Protein AF-A0A3D4PFZ2-F1 (afdb_monomer)

Sequence (81 aa):
MATMTEADYDYESNAESKRAFQQLKTRLHRQMIDAMDLSKAGKLPEHELRKQLRALAAHLCDMHSAYLPESEREQMVNEIM

Nearest PDB structures (foldseek):
  3n1b-assembly2_B  TM=3.948E-01  e=3.503E+00  Mus musculus
  4hwc-assembly1_A  TM=3.874E-01  e=4.536E+00  Arabidopsis thaliana
  4hwd-assembly2_A  TM=3.505E-01  e=5.874E+00  Arabidopsis thaliana
  7c9k-assembly2_B  TM=2.849E-01  e=9.235E+00  Staphylococcus aureus subsp. aureus Mu50

Secondary structure (DSSP, 8-state):
-----HHHHHHHHHHHHHHHHHHHHHHHHHHHHHHS-HHHHTTS-HHHHHHHHHHHHHHHHHHH-TTS-HHHHHHHHHHH-

Mean predicted aligned error: 9.31 Å

Foldseek 3Di:
DDDPDPVVVVVVVVVVVVVVLVVLLVVLLVVLVVPDPVVVLVVDDPVVSVVVSLVSLLVSLVVVVPPPDPVS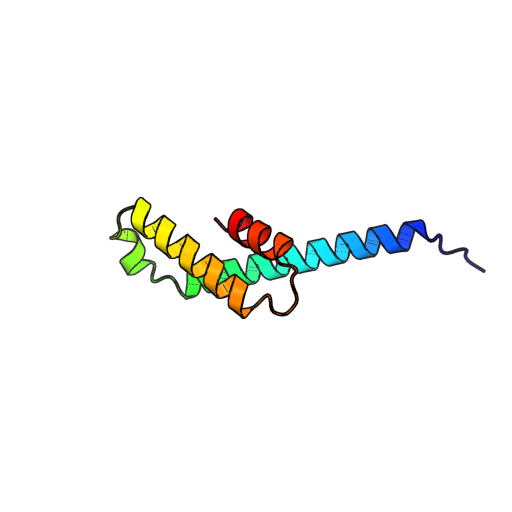SVVSSVVND

Radius of gyration: 17.39 Å; Cα contacts (8 Å, |Δi|>4): 29; chains: 1; bounding box: 42×20×53 Å

Solvent-accessible surface area (backbone atoms only — not comparable to full-atom values): 4816 Å² total; per-residue (Å²): 133,85,83,80,56,76,72,56,60,58,53,51,53,52,52,50,52,51,48,52,51,53,53,49,51,53,51,52,53,50,51,50,55,69,72,43,60,62,88,54,49,80,74,46,57,69,70,59,45,52,51,50,51,52,53,50,43,46,50,54,43,61,74,68,38,88,83,51,57,70,71,57,49,56,48,50,42,62,74,74,107

Structure (mmCIF, N/CA/C/O backbone):
data_AF-A0A3D4PFZ2-F1
#
_entry.id   AF-A0A3D4PFZ2-F1
#
loop_
_atom_site.group_PDB
_atom_site.id
_atom_site.type_symbol
_atom_site.label_atom_id
_atom_site.label_alt_id
_atom_site.label_comp_id
_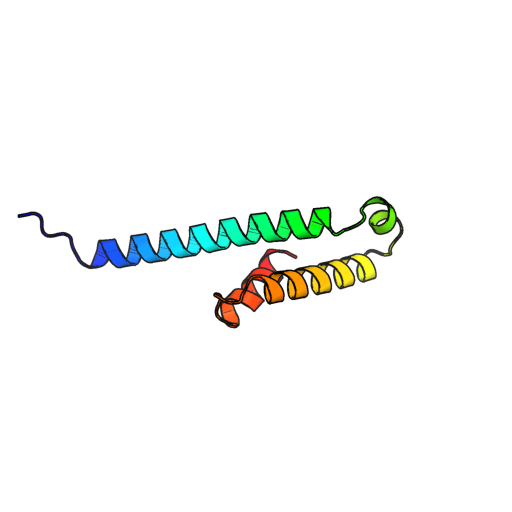atom_site.label_asym_id
_atom_site.label_entity_id
_atom_site.label_seq_id
_atom_site.pdbx_PDB_ins_code
_atom_site.Cartn_x
_atom_site.Cartn_y
_atom_site.Cartn_z
_atom_site.occupancy
_atom_site.B_iso_or_equiv
_atom_site.auth_seq_id
_atom_site.auth_comp_id
_atom_site.auth_asym_id
_atom_site.auth_atom_id
_atom_site.pdbx_PDB_model_num
ATOM 1 N N . MET A 1 1 ? 30.914 10.074 -34.628 1.00 40.59 1 MET A N 1
ATOM 2 C CA . MET A 1 1 ? 29.941 8.997 -34.358 1.00 40.59 1 MET A CA 1
ATOM 3 C C . MET A 1 1 ? 30.186 8.540 -32.933 1.00 40.59 1 MET A C 1
ATOM 5 O O . MET A 1 1 ? 31.227 7.951 -32.682 1.00 40.59 1 MET A O 1
ATOM 9 N N . ALA A 1 2 ? 29.339 8.967 -31.997 1.00 43.78 2 ALA A N 1
ATOM 10 C CA . ALA A 1 2 ? 29.502 8.670 -30.577 1.00 43.78 2 ALA A CA 1
ATOM 11 C C . ALA A 1 2 ? 29.159 7.196 -30.327 1.00 43.78 2 ALA A C 1
ATOM 13 O O . ALA A 1 2 ? 28.057 6.756 -30.645 1.00 43.78 2 ALA A O 1
ATOM 14 N N . THR A 1 3 ? 30.114 6.435 -29.803 1.00 52.12 3 THR A N 1
ATOM 15 C CA . THR A 1 3 ? 29.888 5.089 -29.276 1.00 52.12 3 THR A CA 1
ATOM 16 C C . THR A 1 3 ? 29.121 5.229 -27.964 1.00 52.12 3 THR A C 1
ATOM 18 O O . THR A 1 3 ? 29.712 5.536 -26.931 1.00 52.12 3 THR A O 1
ATOM 21 N N . MET A 1 4 ? 27.799 5.084 -28.031 1.00 51.53 4 MET A N 1
ATOM 22 C CA . MET A 1 4 ? 26.929 4.986 -26.861 1.00 51.53 4 MET A CA 1
ATOM 23 C C . MET A 1 4 ? 27.047 3.547 -26.345 1.00 51.53 4 MET A C 1
ATOM 25 O O . MET A 1 4 ? 26.535 2.614 -26.956 1.00 51.53 4 MET A O 1
ATOM 29 N N . THR A 1 5 ? 27.876 3.368 -25.320 1.00 57.56 5 THR A N 1
ATOM 30 C CA . THR A 1 5 ? 28.280 2.074 -24.757 1.00 57.56 5 THR A CA 1
ATOM 31 C C . THR A 1 5 ? 27.084 1.352 -24.129 1.00 57.56 5 THR A C 1
ATOM 33 O O . THR A 1 5 ? 26.362 1.936 -23.328 1.00 57.56 5 THR A O 1
ATOM 36 N N . GLU A 1 6 ? 26.917 0.062 -24.431 1.00 53.34 6 GLU A N 1
ATOM 37 C CA . GLU A 1 6 ? 25.844 -0.833 -23.945 1.00 53.34 6 GLU A CA 1
ATOM 38 C C . GLU A 1 6 ? 25.677 -0.879 -22.408 1.00 53.34 6 GLU A C 1
ATOM 40 O O . GLU A 1 6 ? 24.617 -1.247 -21.913 1.00 53.34 6 GLU A O 1
ATOM 45 N N . ALA A 1 7 ? 26.688 -0.454 -21.642 1.00 54.69 7 ALA A N 1
ATOM 46 C CA . ALA A 1 7 ? 26.647 -0.371 -20.180 1.00 54.69 7 ALA A CA 1
ATOM 47 C C . ALA A 1 7 ? 25.795 0.794 -19.627 1.00 54.69 7 ALA A C 1
ATOM 49 O O . ALA A 1 7 ? 25.376 0.744 -18.473 1.00 54.69 7 ALA A O 1
ATOM 50 N N . ASP A 1 8 ? 25.539 1.833 -20.428 1.00 50.97 8 ASP A N 1
ATOM 51 C CA . ASP A 1 8 ? 24.758 3.011 -20.016 1.00 50.97 8 ASP A CA 1
ATOM 52 C C . ASP A 1 8 ? 23.241 2.714 -20.040 1.00 50.97 8 ASP A C 1
ATOM 54 O O . ASP A 1 8 ? 22.500 3.107 -19.140 1.00 50.97 8 ASP A O 1
ATOM 58 N N . TYR A 1 9 ? 22.802 1.884 -20.997 1.00 53.28 9 TYR A N 1
ATOM 59 C CA . TYR A 1 9 ? 21.402 1.468 -21.166 1.00 53.28 9 TYR A CA 1
ATOM 60 C C . TYR A 1 9 ? 20.863 0.607 -20.012 1.00 53.28 9 TYR A C 1
ATOM 62 O O . TYR A 1 9 ? 19.697 0.733 -19.634 1.00 53.28 9 TYR A O 1
ATOM 70 N N . ASP A 1 10 ? 21.692 -0.264 -19.432 1.00 55.91 10 ASP A N 1
ATOM 71 C CA . ASP A 1 10 ? 21.276 -1.119 -18.310 1.00 55.91 10 ASP A CA 1
ATOM 72 C C . ASP A 1 10 ? 21.129 -0.311 -17.003 1.00 55.91 10 ASP A C 1
ATOM 74 O O . ASP A 1 10 ? 20.223 -0.547 -16.196 1.00 55.91 10 ASP A O 1
ATOM 78 N N . TYR A 1 11 ? 21.964 0.720 -16.828 1.00 58.22 11 TYR A N 1
ATOM 79 C CA . TYR A 1 11 ? 21.920 1.598 -15.660 1.00 58.22 11 TYR A CA 1
ATOM 80 C C . TYR A 1 11 ? 20.697 2.524 -15.669 1.00 58.22 11 TYR A C 1
ATOM 82 O O . TYR A 1 11 ? 20.025 2.661 -14.639 1.00 58.22 11 TYR A O 1
ATOM 90 N N . GLU A 1 12 ? 20.367 3.119 -16.820 1.00 61.72 12 GLU A N 1
ATOM 91 C CA . GLU A 1 12 ? 19.159 3.940 -16.964 1.00 61.72 12 GLU A CA 1
ATOM 92 C C . GLU A 1 12 ? 17.882 3.111 -16.770 1.00 61.72 12 GLU A C 1
ATOM 94 O O . GLU A 1 12 ? 17.029 3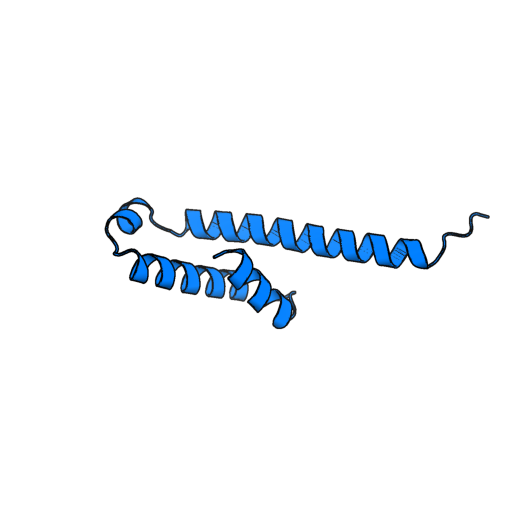.500 -15.974 1.00 61.72 12 GLU A O 1
ATOM 99 N N . SER A 1 13 ? 17.797 1.914 -17.364 1.00 69.00 13 SER A N 1
ATOM 100 C CA . SER A 1 13 ? 16.645 1.007 -17.213 1.00 69.00 13 SER A CA 1
ATOM 101 C C . SER A 1 13 ? 16.380 0.612 -15.750 1.00 69.00 13 SER A C 1
ATOM 103 O O . SER A 1 13 ? 15.238 0.625 -15.268 1.00 69.00 13 SER A O 1
ATOM 105 N N . ASN A 1 14 ? 17.441 0.328 -14.987 1.00 71.06 14 ASN A N 1
ATOM 106 C CA . ASN A 1 14 ? 17.334 0.007 -13.563 1.00 71.06 14 ASN A CA 1
ATOM 107 C C . ASN A 1 14 ? 16.900 1.231 -12.735 1.00 71.06 14 ASN A C 1
ATOM 109 O O . ASN A 1 14 ? 16.062 1.126 -11.833 1.00 71.06 14 ASN A O 1
ATOM 113 N N . ALA A 1 15 ? 17.435 2.413 -13.052 1.00 74.25 15 ALA A N 1
ATOM 114 C CA . ALA A 1 15 ? 17.052 3.658 -12.396 1.00 74.25 15 ALA A CA 1
ATOM 115 C C . ALA A 1 15 ? 15.593 4.050 -12.697 1.00 74.25 15 ALA A C 1
ATOM 117 O O . ALA A 1 15 ? 14.884 4.501 -11.793 1.00 74.25 15 ALA A O 1
ATOM 118 N N . GLU A 1 16 ? 15.124 3.847 -13.928 1.00 75.31 16 GLU A N 1
ATOM 119 C CA . GLU A 1 16 ? 13.734 4.071 -14.330 1.00 75.31 16 GLU A CA 1
ATOM 120 C C . GLU A 1 16 ? 12.777 3.098 -13.638 1.00 75.31 16 GLU A C 1
ATOM 122 O O . GLU A 1 16 ? 11.780 3.539 -13.062 1.00 75.31 16 GLU A O 1
ATOM 127 N N . SER A 1 17 ? 13.123 1.810 -13.578 1.00 75.81 17 SER A N 1
ATOM 128 C CA . SER A 1 17 ? 12.333 0.792 -12.870 1.00 75.81 17 SER A CA 1
ATOM 129 C C . SER A 1 17 ? 12.208 1.112 -11.377 1.00 75.81 17 SER A C 1
ATOM 131 O O . SER A 1 17 ? 11.109 1.119 -10.819 1.00 75.81 17 SER A O 1
ATOM 133 N N . LYS A 1 18 ? 13.312 1.515 -10.732 1.00 78.12 18 LYS A N 1
ATOM 134 C CA . LYS A 1 18 ? 13.301 1.977 -9.333 1.00 78.12 18 LYS A CA 1
ATOM 135 C C . LYS A 1 18 ? 12.445 3.222 -9.135 1.00 78.12 18 LYS A C 1
ATOM 137 O O . LYS A 1 18 ? 11.723 3.317 -8.144 1.00 78.12 18 LYS A O 1
ATOM 142 N N . ARG A 1 19 ? 12.504 4.192 -10.053 1.00 82.06 19 ARG A N 1
ATOM 143 C CA . ARG A 1 19 ? 11.663 5.398 -9.984 1.00 82.06 19 ARG A CA 1
ATOM 144 C C . ARG A 1 19 ? 10.185 5.053 -10.137 1.00 82.06 19 ARG A C 1
ATOM 146 O O . ARG A 1 19 ? 9.380 5.557 -9.356 1.00 82.06 19 ARG A O 1
ATOM 153 N N . ALA A 1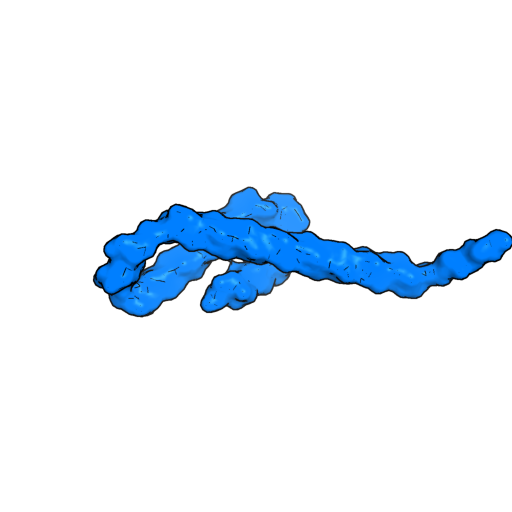 20 ? 9.836 4.182 -11.080 1.00 80.12 20 ALA A N 1
ATOM 154 C CA . ALA A 1 20 ? 8.471 3.703 -11.270 1.00 80.12 20 ALA A CA 1
ATOM 155 C C . ALA A 1 20 ? 7.951 2.986 -10.012 1.00 80.12 20 ALA A C 1
ATOM 157 O O . ALA A 1 20 ? 6.852 3.291 -9.544 1.00 80.12 20 ALA A O 1
ATOM 158 N N . PHE A 1 21 ? 8.777 2.132 -9.399 1.00 80.62 21 PHE A N 1
ATOM 159 C CA . PHE A 1 21 ? 8.468 1.467 -8.132 1.00 80.62 21 PHE A CA 1
ATOM 160 C C . PHE A 1 21 ? 8.201 2.474 -7.004 1.00 80.62 21 PHE A C 1
ATOM 162 O O . PHE A 1 21 ? 7.166 2.411 -6.343 1.00 80.62 21 PHE A O 1
ATOM 169 N N . GLN A 1 22 ? 9.079 3.465 -6.814 1.00 81.94 22 GLN A N 1
ATOM 170 C CA . GLN A 1 22 ? 8.915 4.490 -5.772 1.00 81.94 22 GLN A CA 1
ATOM 171 C C . GLN A 1 22 ? 7.675 5.372 -5.993 1.00 81.94 22 GLN A C 1
ATOM 173 O O . GLN A 1 22 ? 6.970 5.727 -5.041 1.00 81.94 22 GLN A O 1
ATOM 178 N N . GLN A 1 23 ? 7.370 5.712 -7.247 1.00 85.19 23 GLN A N 1
ATOM 179 C CA . GLN A 1 23 ? 6.156 6.455 -7.586 1.00 85.19 23 GLN A CA 1
ATOM 180 C C . GLN A 1 23 ? 4.898 5.641 -7.284 1.00 85.19 23 GLN A C 1
ATOM 182 O O . GLN A 1 23 ? 3.940 6.179 -6.723 1.00 85.19 23 GLN A O 1
ATOM 187 N N . LEU A 1 24 ? 4.904 4.350 -7.618 1.00 83.00 24 LEU A N 1
ATOM 188 C CA . LEU A 1 24 ? 3.796 3.452 -7.330 1.00 83.00 24 LEU A CA 1
ATOM 189 C C . LEU A 1 24 ? 3.615 3.252 -5.821 1.00 83.00 24 LEU A C 1
ATOM 191 O O . LEU A 1 24 ? 2.501 3.421 -5.331 1.00 83.00 24 LEU A O 1
ATOM 195 N N . LYS A 1 25 ? 4.704 3.033 -5.073 1.00 83.31 25 LYS A N 1
ATOM 196 C CA . LYS A 1 25 ? 4.709 2.981 -3.602 1.00 83.31 25 LYS A CA 1
ATOM 197 C C . LYS A 1 25 ? 4.051 4.219 -2.998 1.00 83.31 25 LYS A C 1
ATOM 199 O O . LYS A 1 25 ? 3.154 4.103 -2.170 1.00 83.31 25 LYS A O 1
ATOM 204 N N . THR A 1 26 ? 4.451 5.410 -3.446 1.00 85.06 26 TH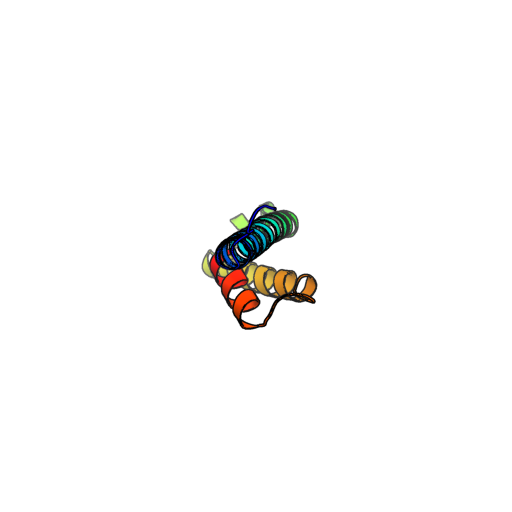R A N 1
ATOM 205 C CA . THR A 1 26 ? 3.910 6.680 -2.934 1.00 85.06 26 THR A CA 1
ATOM 206 C C . THR A 1 26 ? 2.412 6.819 -3.218 1.00 85.06 26 THR A C 1
ATOM 208 O O . THR A 1 26 ? 1.652 7.258 -2.352 1.00 85.06 26 THR A O 1
ATOM 211 N N . ARG A 1 27 ? 1.966 6.430 -4.420 1.00 85.50 27 ARG A N 1
ATOM 212 C CA . ARG A 1 27 ? 0.544 6.455 -4.797 1.00 85.50 27 ARG A CA 1
ATOM 213 C C . ARG A 1 27 ? -0.274 5.476 -3.960 1.00 85.50 27 ARG A C 1
ATOM 215 O O . ARG A 1 27 ? -1.276 5.887 -3.382 1.00 85.50 27 ARG A O 1
ATOM 222 N N . LEU A 1 28 ? 0.196 4.235 -3.835 1.00 83.25 28 LEU A N 1
ATOM 223 C CA . LEU A 1 28 ? -0.447 3.196 -3.032 1.00 83.25 28 LEU A CA 1
ATOM 224 C C . LEU A 1 28 ? -0.530 3.601 -1.562 1.00 83.25 28 LEU A C 1
ATOM 226 O O . LEU A 1 28 ? -1.595 3.502 -0.968 1.00 83.25 28 LEU A O 1
ATOM 230 N N . HIS A 1 29 ? 0.549 4.144 -0.997 1.00 83.31 29 HIS A N 1
ATOM 231 C CA . HIS A 1 29 ? 0.567 4.621 0.383 1.00 83.31 29 HIS A CA 1
ATOM 232 C C . HIS A 1 29 ? -0.451 5.748 0.609 1.00 83.31 29 HIS A C 1
ATOM 234 O O . HIS A 1 29 ? -1.182 5.751 1.598 1.00 83.31 29 HIS A O 1
ATOM 240 N N . ARG A 1 30 ? -0.564 6.691 -0.334 1.00 83.75 30 ARG A N 1
ATOM 241 C CA . ARG A 1 30 ? -1.559 7.765 -0.249 1.00 83.75 30 ARG A CA 1
ATOM 242 C C . ARG A 1 30 ? -2.988 7.236 -0.383 1.00 83.75 30 ARG A C 1
ATOM 244 O O . ARG A 1 30 ? -3.840 7.659 0.387 1.00 83.75 30 ARG A O 1
ATOM 251 N N . GLN A 1 31 ? -3.238 6.300 -1.300 1.00 83.12 31 GLN A N 1
ATOM 252 C CA . GLN A 1 31 ? -4.540 5.635 -1.438 1.00 83.12 31 GLN A CA 1
ATOM 253 C C . GLN A 1 31 ? -4.897 4.802 -0.203 1.00 83.12 31 GLN A C 1
ATOM 255 O O . GLN A 1 31 ? -6.055 4.781 0.192 1.00 83.12 31 GLN A O 1
ATOM 260 N N . MET A 1 32 ? -3.919 4.156 0.437 1.00 82.88 32 MET A N 1
ATOM 261 C CA . MET A 1 32 ? -4.124 3.443 1.698 1.00 82.88 32 MET A CA 1
ATOM 262 C C . MET A 1 32 ? -4.569 4.377 2.811 1.00 82.88 32 MET A C 1
ATOM 264 O O . MET A 1 32 ? -5.525 4.064 3.510 1.00 82.88 32 MET A O 1
ATOM 268 N N . ILE A 1 33 ? -3.884 5.510 2.979 1.00 82.06 33 ILE A N 1
ATOM 269 C CA . ILE A 1 33 ? -4.243 6.496 4.002 1.00 82.06 33 ILE A CA 1
ATOM 270 C C . ILE A 1 33 ? -5.609 7.120 3.700 1.00 82.06 33 ILE A C 1
ATOM 272 O O . ILE A 1 33 ? -6.381 7.328 4.626 1.00 82.06 33 ILE A O 1
ATOM 276 N N . ASP A 1 34 ? -5.922 7.381 2.429 1.00 82.50 34 ASP A N 1
ATOM 277 C CA . ASP A 1 34 ? -7.213 7.939 2.003 1.00 82.50 34 ASP A CA 1
ATOM 278 C C . ASP A 1 34 ? -8.378 6.959 2.233 1.00 82.50 34 ASP A C 1
ATOM 280 O O . ASP A 1 34 ? -9.427 7.335 2.750 1.00 82.50 34 ASP A O 1
ATOM 284 N N . ALA A 1 35 ? -8.167 5.675 1.928 1.00 79.69 35 ALA A N 1
ATOM 285 C CA . ALA A 1 35 ? -9.141 4.615 2.176 1.00 79.69 35 ALA A CA 1
ATOM 286 C C . ALA A 1 35 ? -9.251 4.232 3.664 1.00 79.69 35 ALA A C 1
ATOM 288 O O . ALA A 1 35 ? -10.248 3.635 4.081 1.00 79.69 35 ALA A O 1
ATOM 289 N N . MET A 1 36 ? -8.240 4.553 4.476 1.00 80.06 36 MET A N 1
ATOM 290 C CA . MET A 1 36 ? -8.245 4.281 5.905 1.00 80.06 36 MET A CA 1
ATOM 291 C C . MET A 1 36 ? -8.951 5.409 6.663 1.00 80.06 36 MET A C 1
ATOM 293 O O . MET A 1 36 ? -8.460 6.528 6.783 1.00 80.06 36 MET A O 1
ATOM 297 N N . ASP A 1 37 ? -10.093 5.089 7.267 1.00 78.44 37 ASP A N 1
ATOM 298 C CA . ASP A 1 37 ? -10.791 6.001 8.174 1.00 78.44 37 ASP A CA 1
ATOM 299 C C . ASP A 1 37 ? -9.986 6.163 9.477 1.00 78.44 37 ASP A C 1
ATOM 301 O O . ASP A 1 37 ? -10.142 5.406 10.442 1.00 78.44 37 ASP A O 1
ATOM 305 N N . LEU A 1 38 ? -9.107 7.171 9.505 1.00 71.00 38 LEU A N 1
ATOM 306 C CA . LEU A 1 38 ? -8.248 7.489 10.649 1.00 71.00 38 LEU A CA 1
ATOM 307 C C . LEU A 1 38 ? -9.045 7.779 11.935 1.00 71.00 38 LEU A C 1
ATOM 309 O O . LEU A 1 38 ? -8.546 7.541 13.038 1.00 71.00 38 LEU A O 1
ATOM 313 N N . SER A 1 39 ? -10.304 8.216 11.812 1.00 72.44 39 SER A N 1
ATOM 314 C CA . SER A 1 39 ? -11.191 8.473 12.957 1.00 72.44 39 SER A CA 1
ATOM 315 C C . SER A 1 39 ? -11.618 7.180 13.660 1.00 72.44 39 SER A C 1
ATOM 317 O O . SER A 1 39 ? -11.907 7.181 14.862 1.00 72.44 39 SER A O 1
ATOM 319 N N . LYS A 1 40 ? -11.661 6.064 12.922 1.00 71.19 40 LYS A N 1
ATOM 320 C CA . LYS A 1 40 ? -11.902 4.713 13.451 1.00 71.19 40 LYS A CA 1
ATOM 321 C C . LYS A 1 40 ? -10.601 3.977 13.765 1.00 71.19 40 LYS A C 1
ATOM 323 O O . LYS A 1 40 ? -10.573 3.218 14.732 1.00 71.19 40 LYS A O 1
ATOM 328 N N . ALA A 1 41 ? -9.529 4.244 13.017 1.00 72.62 41 ALA A N 1
ATOM 329 C CA . ALA A 1 41 ? -8.208 3.650 13.223 1.00 72.62 41 ALA A CA 1
ATOM 330 C C . ALA A 1 41 ? -7.677 3.868 14.648 1.00 72.62 41 ALA A C 1
ATOM 332 O O . ALA A 1 41 ? -7.196 2.926 15.268 1.00 72.62 41 ALA A O 1
ATOM 333 N N . GLY A 1 42 ? -7.849 5.070 15.212 1.00 75.00 42 GLY A N 1
ATOM 334 C CA . GLY A 1 42 ? -7.419 5.378 16.584 1.00 75.00 42 GLY A CA 1
ATOM 335 C C . GLY A 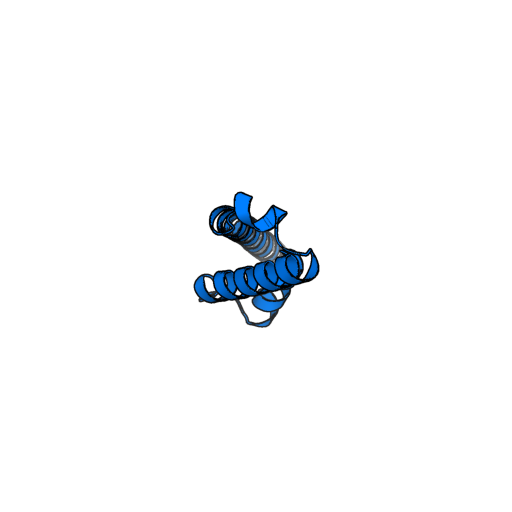1 42 ? -8.194 4.652 17.695 1.00 75.00 42 GLY A C 1
ATOM 336 O O . GLY A 1 42 ? -7.803 4.726 18.856 1.00 75.00 42 GLY A O 1
ATOM 337 N N . LYS A 1 43 ? -9.295 3.962 17.363 1.00 81.25 43 LYS A N 1
ATOM 338 C CA . LYS A 1 43 ? -10.104 3.168 18.307 1.00 81.25 43 LYS A CA 1
ATOM 339 C C . LYS A 1 43 ? -9.830 1.666 18.204 1.00 81.25 43 LYS A C 1
ATOM 341 O O . LYS A 1 43 ? -10.306 0.907 19.045 1.00 81.25 43 LYS A O 1
ATOM 346 N N . LEU A 1 44 ? -9.116 1.237 17.164 1.00 81.38 44 LEU A N 1
ATOM 347 C CA . LEU A 1 44 ? -8.761 -0.158 16.940 1.00 81.38 44 LEU A CA 1
ATOM 348 C C . LEU A 1 44 ? -7.474 -0.496 17.700 1.00 81.38 44 LEU A C 1
ATOM 350 O O . LEU A 1 44 ? -6.558 0.327 17.760 1.00 81.38 44 LEU A O 1
ATOM 354 N N . PRO A 1 45 ? -7.366 -1.707 18.267 1.00 86.12 45 PRO A N 1
ATOM 355 C CA . PRO A 1 45 ? -6.118 -2.148 18.857 1.00 86.12 45 PRO A CA 1
ATOM 356 C C . PRO A 1 45 ? -5.050 -2.281 17.765 1.00 86.12 45 PRO A C 1
ATOM 358 O O . PRO A 1 45 ? -5.332 -2.703 16.643 1.00 86.12 45 PRO A O 1
ATOM 361 N N . GLU A 1 46 ? -3.807 -1.954 18.114 1.00 81.81 46 GLU A N 1
ATOM 362 C CA . GLU A 1 46 ? -2.680 -1.857 17.176 1.00 81.81 46 GLU A CA 1
ATOM 363 C C . GLU A 1 46 ? -2.511 -3.101 16.283 1.00 81.81 46 GLU A C 1
ATOM 365 O O . GLU A 1 46 ? -2.220 -2.983 15.092 1.00 81.81 46 GLU A O 1
ATOM 370 N N . HIS A 1 47 ? -2.745 -4.298 16.829 1.00 84.50 47 HIS A N 1
ATOM 371 C CA . HIS A 1 47 ? -2.646 -5.552 16.078 1.00 84.50 47 HIS A CA 1
ATOM 372 C C . HIS A 1 47 ? -3.705 -5.677 14.970 1.00 84.50 47 HIS A C 1
ATOM 374 O O . HIS A 1 47 ? -3.386 -6.122 13.867 1.00 84.50 47 HIS A O 1
ATOM 380 N N . GLU A 1 48 ? -4.945 -5.254 15.232 1.00 83.94 48 GLU A N 1
ATOM 381 C CA . GLU A 1 48 ? -6.025 -5.249 14.239 1.00 83.94 48 GLU A CA 1
ATOM 382 C C . GLU A 1 48 ? -5.791 -4.165 13.193 1.00 83.94 48 GLU A C 1
ATOM 384 O O . GLU A 1 48 ? -5.963 -4.417 12.002 1.00 83.94 48 GLU A O 1
ATOM 389 N N . LEU A 1 49 ? -5.328 -2.984 13.614 1.00 82.81 49 LEU A N 1
ATOM 390 C CA . LEU A 1 49 ? -4.991 -1.905 12.690 1.00 82.81 49 LEU A CA 1
ATOM 391 C C . LEU A 1 49 ? -3.889 -2.338 11.714 1.00 82.81 49 LEU A C 1
ATOM 393 O O . LEU A 1 49 ? -4.045 -2.184 10.504 1.00 82.81 49 LEU A O 1
ATOM 397 N N . ARG A 1 50 ? -2.810 -2.954 12.219 1.00 83.38 50 ARG A N 1
ATOM 398 C CA . ARG A 1 50 ? -1.747 -3.510 11.369 1.00 83.38 50 ARG A CA 1
ATOM 399 C C . ARG A 1 50 ? -2.271 -4.592 10.431 1.00 83.38 50 ARG A C 1
ATOM 401 O O . ARG A 1 50 ? -1.888 -4.623 9.266 1.00 83.38 50 ARG A O 1
ATOM 408 N N . LYS A 1 51 ? -3.157 -5.469 10.901 1.00 85.19 51 LYS A N 1
ATOM 409 C CA . LYS A 1 51 ? -3.751 -6.517 10.060 1.00 85.19 51 LYS A CA 1
ATOM 410 C C . LYS A 1 51 ? -4.593 -5.928 8.924 1.00 85.19 51 LYS A C 1
ATOM 412 O O . LYS A 1 51 ? -4.470 -6.378 7.78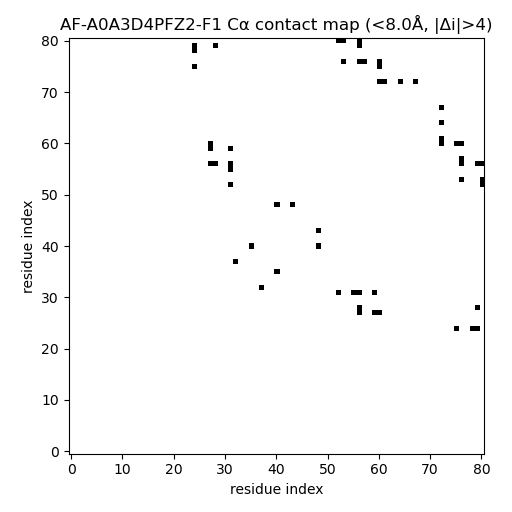7 1.00 85.19 51 LYS A O 1
ATOM 417 N N . GLN A 1 52 ? -5.393 -4.903 9.213 1.00 83.31 52 GLN A N 1
ATOM 418 C CA . GLN A 1 52 ? -6.213 -4.206 8.219 1.00 83.31 52 GLN A CA 1
ATOM 419 C C . GLN A 1 52 ? -5.361 -3.417 7.221 1.00 83.31 52 GLN A C 1
ATOM 421 O O . GLN A 1 52 ? -5.592 -3.529 6.021 1.00 83.31 52 GLN A O 1
ATOM 426 N N . LEU A 1 53 ? -4.334 -2.701 7.692 1.00 82.56 53 LEU A N 1
ATOM 427 C CA . LEU A 1 53 ? -3.355 -2.031 6.831 1.00 82.56 53 LEU A CA 1
ATOM 428 C C . LEU A 1 53 ? -2.678 -3.021 5.881 1.00 82.56 53 LEU A C 1
ATOM 430 O O . LEU A 1 53 ? -2.601 -2.756 4.686 1.00 82.56 53 LEU A O 1
ATOM 434 N N . ARG A 1 54 ? -2.269 -4.195 6.379 1.00 84.25 54 ARG A N 1
ATOM 435 C CA . ARG A 1 54 ? -1.652 -5.236 5.544 1.00 84.25 54 ARG A CA 1
ATOM 436 C C . ARG A 1 54 ? -2.601 -5.757 4.475 1.00 84.25 54 ARG A C 1
ATOM 438 O O . ARG A 1 54 ? -2.201 -5.918 3.327 1.00 84.25 54 ARG A O 1
ATOM 445 N N . ALA A 1 55 ? -3.850 -6.022 4.855 1.00 84.75 55 ALA A N 1
ATOM 446 C CA . ALA A 1 55 ? -4.874 -6.490 3.930 1.00 84.75 55 ALA A CA 1
ATOM 447 C C . ALA A 1 55 ? -5.181 -5.436 2.854 1.00 84.75 55 ALA A C 1
ATOM 449 O O . ALA A 1 55 ? -5.284 -5.772 1.676 1.00 84.75 55 ALA A O 1
ATOM 450 N N . LEU A 1 56 ? -5.256 -4.161 3.243 1.00 83.81 56 LEU A N 1
ATOM 451 C CA . LEU A 1 56 ? -5.481 -3.047 2.328 1.00 83.81 56 LEU A CA 1
ATOM 452 C C . LEU A 1 56 ? -4.287 -2.834 1.386 1.00 83.81 56 LEU A C 1
ATOM 454 O O . LEU A 1 56 ? -4.494 -2.668 0.187 1.00 83.81 56 LEU A O 1
ATOM 458 N N . ALA A 1 57 ? -3.053 -2.906 1.895 1.00 82.88 57 ALA A N 1
ATOM 459 C CA . ALA A 1 57 ? -1.834 -2.842 1.088 1.00 82.88 57 ALA A CA 1
ATOM 460 C C . ALA A 1 57 ? -1.800 -3.954 0.038 1.00 82.88 57 ALA A C 1
ATOM 462 O O . ALA A 1 57 ? -1.556 -3.684 -1.136 1.00 82.88 57 ALA A O 1
ATOM 463 N N . ALA A 1 58 ? -2.086 -5.193 0.450 1.00 83.06 58 ALA A N 1
ATOM 464 C CA . ALA A 1 58 ? -2.133 -6.343 -0.444 1.00 83.06 58 ALA A CA 1
ATOM 465 C C . ALA A 1 58 ? -3.220 -6.182 -1.515 1.00 83.06 58 ALA A C 1
ATOM 467 O O . ALA A 1 58 ? -2.951 -6.414 -2.689 1.00 83.06 58 ALA A O 1
ATOM 468 N N . HIS A 1 59 ? -4.414 -5.724 -1.133 1.00 84.19 59 HIS A N 1
ATOM 469 C CA . HIS A 1 59 ? -5.520 -5.512 -2.065 1.00 84.19 59 HIS A CA 1
ATOM 470 C C . HIS A 1 59 ? -5.248 -4.380 -3.067 1.00 84.19 59 HIS A C 1
ATOM 472 O O . HIS A 1 59 ? -5.485 -4.536 -4.261 1.00 84.19 59 HIS A O 1
ATOM 478 N N . LEU A 1 60 ? -4.706 -3.247 -2.613 1.00 79.88 60 LEU A N 1
ATOM 479 C CA . LEU A 1 60 ? -4.354 -2.131 -3.495 1.00 79.88 60 LEU A CA 1
ATOM 480 C C . LEU A 1 60 ? -3.186 -2.481 -4.411 1.00 79.88 60 LEU A C 1
ATOM 482 O O . LEU A 1 60 ? -3.206 -2.103 -5.584 1.00 79.88 60 LEU A O 1
ATOM 486 N N . CYS A 1 61 ? -2.198 -3.224 -3.898 1.00 78.12 61 CYS A N 1
ATOM 487 C CA . CYS A 1 61 ? -1.180 -3.819 -4.746 1.00 78.12 61 CYS A CA 1
ATOM 488 C C . CYS A 1 61 ? -1.875 -4.663 -5.805 1.00 78.12 61 CYS A C 1
ATOM 490 O O . CYS A 1 61 ? -1.695 -4.357 -6.975 1.00 78.12 61 CYS A O 1
ATOM 492 N N . ASP A 1 62 ? -2.726 -5.619 -5.430 1.00 80.19 62 ASP A N 1
ATOM 493 C CA . ASP A 1 62 ? -3.409 -6.521 -6.361 1.00 80.19 62 ASP A CA 1
ATOM 494 C C . ASP A 1 62 ? -4.141 -5.803 -7.505 1.00 80.19 62 ASP A C 1
ATOM 496 O O . ASP A 1 62 ? -3.939 -6.136 -8.672 1.00 80.19 62 ASP A O 1
ATOM 500 N N . MET A 1 63 ? -4.876 -4.731 -7.190 1.00 79.38 63 MET A N 1
ATOM 501 C CA . MET A 1 63 ? -5.568 -3.919 -8.197 1.00 79.38 63 MET A CA 1
ATOM 502 C C . MET A 1 63 ? -4.627 -3.167 -9.152 1.00 79.38 63 MET A C 1
ATOM 504 O O . MET A 1 63 ? -4.953 -2.993 -10.324 1.00 79.38 63 MET A O 1
ATOM 508 N N . HIS A 1 64 ? -3.483 -2.673 -8.667 1.00 70.06 64 HIS A N 1
ATOM 509 C CA . HIS A 1 64 ? -2.563 -1.840 -9.456 1.00 70.06 64 HIS A CA 1
ATOM 510 C C . HIS A 1 64 ? -1.425 -2.625 -10.124 1.00 70.06 64 HIS A C 1
ATOM 512 O O . HIS A 1 64 ? -0.760 -2.109 -11.021 1.00 70.06 64 HIS A O 1
ATOM 518 N N . SER A 1 65 ? -1.189 -3.869 -9.712 1.00 61.91 65 SER A N 1
ATOM 519 C CA . SER A 1 65 ? -0.041 -4.680 -10.132 1.00 61.91 65 SER A CA 1
ATOM 520 C C . SER A 1 65 ? -0.327 -5.586 -11.329 1.00 61.91 65 SER A C 1
ATOM 522 O O . SER A 1 65 ? 0.397 -6.551 -11.555 1.00 61.91 65 SER A O 1
ATOM 524 N N . ALA A 1 66 ? -1.289 -5.224 -12.184 1.00 58.56 66 ALA A N 1
ATOM 525 C CA . ALA A 1 66 ? -1.453 -5.845 -13.506 1.00 58.56 66 ALA A CA 1
ATOM 526 C C . ALA A 1 66 ? -0.160 -5.818 -14.362 1.00 58.56 66 ALA A C 1
ATOM 528 O O . ALA A 1 66 ? -0.059 -6.551 -15.340 1.00 58.56 66 ALA A O 1
ATOM 529 N N . TYR A 1 67 ? 0.831 -5.004 -13.971 1.00 58.94 67 TYR A N 1
ATOM 530 C CA . TYR A 1 67 ? 2.120 -4.835 -14.645 1.00 58.94 67 TYR A CA 1
ATOM 531 C C . TYR A 1 67 ? 3.353 -5.185 -13.791 1.00 58.94 67 TYR A C 1
ATOM 533 O O . TYR A 1 67 ? 4.467 -4.997 -14.269 1.00 58.94 67 TYR A O 1
ATOM 541 N N . LEU A 1 68 ? 3.191 -5.671 -12.55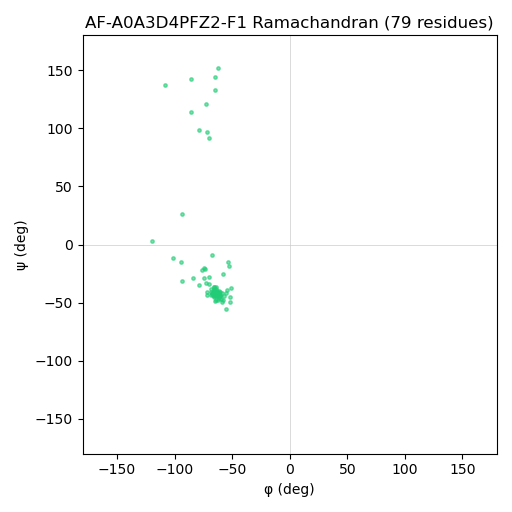1 1.00 66.94 68 LEU A N 1
ATOM 542 C CA . LEU A 1 68 ? 4.327 -6.040 -11.692 1.00 66.94 68 LEU A CA 1
ATOM 543 C C . LEU A 1 68 ? 4.448 -7.561 -11.543 1.00 66.94 68 LEU A C 1
ATOM 545 O O . LEU A 1 68 ? 3.433 -8.224 -11.295 1.00 66.94 68 LEU A O 1
ATOM 549 N N . PRO A 1 69 ? 5.673 -8.112 -11.613 1.00 73.44 69 PRO A N 1
ATOM 550 C CA . PRO A 1 69 ? 5.918 -9.509 -11.286 1.00 73.44 69 PRO A CA 1
ATOM 551 C C . PRO A 1 69 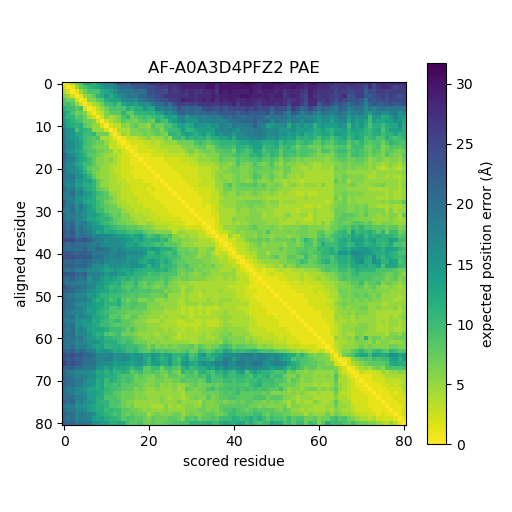? 5.572 -9.789 -9.817 1.00 73.44 69 PRO A C 1
ATOM 553 O O . PRO A 1 69 ? 5.647 -8.910 -8.956 1.00 73.44 69 PRO A O 1
ATOM 556 N N . GLU A 1 70 ? 5.195 -11.033 -9.525 1.00 73.12 70 GLU A N 1
ATOM 557 C CA . GLU A 1 70 ? 4.750 -11.469 -8.193 1.00 73.12 70 GLU A CA 1
ATOM 558 C C . GLU A 1 70 ? 5.779 -11.145 -7.094 1.00 73.12 70 GLU A C 1
ATOM 560 O O . GLU A 1 70 ? 5.416 -10.627 -6.039 1.00 73.12 70 GLU A O 1
ATOM 565 N N . SER A 1 71 ? 7.072 -11.298 -7.394 1.00 77.12 71 SER A N 1
ATOM 566 C CA . SER A 1 71 ? 8.170 -10.967 -6.478 1.00 77.12 71 SER A CA 1
ATOM 567 C C . SER A 1 71 ? 8.237 -9.481 -6.111 1.00 77.12 71 SER A C 1
ATOM 569 O O . SER A 1 71 ? 8.480 -9.139 -4.954 1.00 77.12 71 SER A O 1
ATOM 571 N N . GLU A 1 72 ? 8.004 -8.576 -7.067 1.00 75.00 72 GLU A N 1
ATOM 572 C CA . GLU A 1 72 ? 7.973 -7.136 -6.781 1.00 75.00 72 GLU A CA 1
ATOM 573 C C . GLU A 1 72 ? 6.694 -6.728 -6.050 1.00 75.00 72 GLU A C 1
ATOM 575 O O . GLU A 1 72 ? 6.720 -5.796 -5.248 1.00 75.00 72 GLU A O 1
ATOM 580 N N . ARG A 1 73 ? 5.584 -7.445 -6.263 1.00 76.06 73 ARG A N 1
ATOM 581 C CA . ARG A 1 73 ? 4.331 -7.233 -5.526 1.00 76.06 73 ARG A CA 1
ATOM 582 C C . ARG A 1 73 ? 4.502 -7.544 -4.042 1.00 76.06 73 ARG A C 1
ATOM 584 O O . ARG A 1 73 ? 4.121 -6.728 -3.205 1.00 76.06 73 ARG A O 1
ATOM 591 N N . GLU A 1 74 ? 5.097 -8.688 -3.710 1.00 76.56 74 GLU A N 1
ATOM 592 C CA . GLU A 1 74 ? 5.385 -9.047 -2.318 1.00 76.56 74 GLU A CA 1
ATOM 593 C C . GLU A 1 74 ? 6.353 -8.053 -1.669 1.00 76.56 74 GLU A C 1
ATOM 595 O O . GLU A 1 74 ? 6.131 -7.618 -0.534 1.00 76.56 74 GLU A O 1
ATOM 600 N N . GLN A 1 75 ? 7.384 -7.627 -2.408 1.00 81.31 75 GLN A N 1
ATOM 601 C CA . GLN A 1 75 ? 8.319 -6.619 -1.920 1.00 81.31 75 GLN A CA 1
ATOM 602 C C . GLN A 1 75 ? 7.631 -5.265 -1.684 1.00 81.31 75 GLN A C 1
ATOM 604 O O . GLN A 1 75 ? 7.881 -4.629 -0.664 1.00 81.31 75 GLN A O 1
ATOM 609 N N . MET A 1 76 ? 6.725 -4.847 -2.573 1.00 80.62 76 MET A N 1
ATOM 610 C CA . MET A 1 76 ? 5.946 -3.612 -2.438 1.00 80.62 76 MET A CA 1
ATOM 611 C C . MET A 1 76 ? 5.075 -3.630 -1.179 1.00 80.62 76 MET A C 1
ATOM 613 O O . MET A 1 76 ? 5.072 -2.662 -0.422 1.00 80.62 76 MET A O 1
ATOM 617 N N . VAL A 1 77 ? 4.373 -4.738 -0.915 1.00 78.38 77 VAL A N 1
ATOM 618 C CA . VAL A 1 77 ? 3.556 -4.893 0.300 1.00 78.38 77 VAL A CA 1
ATOM 619 C C . VAL A 1 77 ? 4.424 -4.809 1.557 1.00 78.38 77 VAL A C 1
ATOM 621 O O . VAL A 1 77 ? 4.018 -4.183 2.533 1.00 78.38 77 VAL A O 1
ATOM 624 N N . ASN A 1 78 ? 5.616 -5.411 1.535 1.00 80.75 78 ASN A N 1
ATOM 625 C CA . ASN A 1 78 ? 6.544 -5.376 2.665 1.00 80.75 78 ASN A CA 1
ATOM 626 C C . ASN A 1 78 ? 7.154 -3.979 2.886 1.00 80.75 78 ASN A C 1
ATOM 628 O O . ASN A 1 78 ? 7.371 -3.580 4.018 1.00 80.75 78 ASN A O 1
ATOM 632 N N . GLU A 1 79 ? 7.392 -3.227 1.811 1.00 78.31 79 GLU A N 1
ATOM 633 C CA . GLU A 1 79 ? 7.949 -1.869 1.842 1.00 78.31 79 GLU A CA 1
ATOM 634 C C . GLU A 1 79 ? 6.943 -0.783 2.260 1.00 78.31 79 GLU A C 1
ATOM 636 O O . GLU A 1 79 ? 7.347 0.325 2.626 1.00 78.31 79 GLU A O 1
ATOM 641 N N . ILE A 1 80 ? 5.644 -1.051 2.110 1.00 76.06 80 ILE A N 1
ATOM 642 C CA . ILE A 1 80 ? 4.551 -0.135 2.467 1.00 76.06 80 ILE A CA 1
ATOM 643 C C . ILE A 1 80 ? 4.179 -0.233 3.958 1.00 76.06 80 ILE A C 1
ATOM 645 O O . ILE A 1 80 ? 3.694 0.758 4.513 1.00 76.06 80 ILE A O 1
ATOM 649 N N . MET A 1 81 ? 4.373 -1.407 4.569 1.00 70.12 81 MET A N 1
ATOM 650 C CA . MET A 1 81 ? 4.098 -1.705 5.985 1.00 70.12 81 MET A CA 1
ATOM 651 C C . MET A 1 81 ? 5.222 -1.240 6.909 1.00 70.12 81 MET A C 1
ATOM 653 O O . MET A 1 81 ? 4.886 -0.877 8.061 1.00 70.12 81 MET A O 1
#

pLDDT: mean 74.76, std 10.99, range [40.59, 86.12]